Protein AF-A0A954Z445-F1 (afdb_monomer)

pLDDT: mean 82.76, std 15.95, range [41.91, 97.19]

Nearest PDB structures (foldseek):
  8x39-assembly1_B  TM=7.896E-01  e=6.123E-02  Acetivibrio thermocellus DSM 1313
  6kge-assembly2_B  TM=7.307E-01  e=7.851E-02  Clostridium acetobutylicum ATCC 824
  6kgc-assembly1_B  TM=7.458E-01  e=1.462E-01  Clostridium acetobutylicum ATCC 824
  3ul4-assembly1_B  TM=6.859E-01  e=3.713E-01  Acetivibrio thermocellus ATCC 27405

Solvent-accessible surface area (backbone atoms only — not comparable to full-atom values): 4217 Å² total; per-residue (Å²): 96,78,61,98,58,59,46,72,76,88,50,80,85,58,41,63,29,37,33,68,72,78,85,57,55,45,82,71,20,54,59,44,48,54,43,30,53,68,61,85,65,54,52,52,56,35,41,30,16,38,19,64,79,71,76,63,46,45,52,82,79,21,52,63,58,42,52,26,44,54,70,74,103

Mean predicted aligned error: 5.63 Å

Secondary structure (DSSP, 8-state):
--STTTTSSSS-----S-TT-SS--SHHHHHHHHHHHHSSS--HHHHHHH-SS-SSS-SGGGHHHHHHHHHT-

Structure (mmCIF, N/CA/C/O backbone):
data_AF-A0A954Z445-F1
#
_entry.id   AF-A0A954Z445-F1
#
loop_
_atom_site.group_PDB
_atom_site.id
_atom_site.type_symbol
_atom_site.label_atom_id
_atom_site.label_alt_id
_atom_site.label_comp_id
_atom_site.label_asym_id
_atom_site.label_entity_id
_atom_site.label_seq_id
_atom_site.pdbx_PDB_ins_code
_atom_site.Cartn_x
_atom_site.Cartn_y
_atom_site.Cartn_z
_atom_site.occupancy
_atom_site.B_iso_or_equiv
_atom_site.auth_seq_id
_atom_site.auth_comp_id
_atom_site.auth_asym_id
_atom_site.auth_atom_id
_atom_site.pdbx_PDB_model_num
ATOM 1 N N . LYS A 1 1 ? 12.651 3.652 -1.279 1.00 53.16 1 LYS A N 1
ATOM 2 C CA . LYS A 1 1 ? 13.245 4.953 -0.945 1.00 53.16 1 LYS A CA 1
ATOM 3 C C . LYS A 1 1 ? 14.705 5.007 -1.382 1.00 53.16 1 LYS A C 1
ATOM 5 O O . LYS A 1 1 ? 15.594 4.581 -0.658 1.00 53.16 1 LYS A O 1
ATOM 10 N N . VAL A 1 2 ? 14.958 5.502 -2.591 1.00 43.00 2 VAL A N 1
ATOM 11 C CA . VAL A 1 2 ? 16.250 6.113 -2.930 1.00 43.00 2 VAL A CA 1
ATOM 12 C C . VAL A 1 2 ? 15.994 7.615 -2.962 1.00 43.00 2 VAL A C 1
ATOM 14 O O . VAL A 1 2 ? 15.409 8.098 -3.918 1.00 43.00 2 VAL A O 1
ATOM 17 N N . GLU A 1 3 ? 16.392 8.300 -1.886 1.00 42.91 3 GLU A N 1
ATOM 18 C CA . GLU A 1 3 ? 16.246 9.739 -1.574 1.00 42.91 3 GLU A CA 1
ATOM 19 C C . GLU A 1 3 ? 14.996 10.173 -0.758 1.00 42.91 3 GLU A C 1
ATOM 21 O O . GLU A 1 3 ? 13.912 9.596 -0.901 1.00 42.91 3 GLU A O 1
ATOM 26 N N . PRO A 1 4 ? 15.115 11.200 0.120 1.00 41.91 4 PRO A N 1
ATOM 27 C CA . PRO A 1 4 ? 14.001 11.715 0.917 1.00 41.91 4 PRO A CA 1
ATOM 28 C C . PRO A 1 4 ? 13.012 12.455 -0.000 1.00 41.91 4 PRO A C 1
ATOM 30 O O . PRO A 1 4 ? 13.339 13.513 -0.536 1.00 41.91 4 PRO A O 1
ATOM 33 N N . GLY A 1 5 ? 11.815 11.889 -0.194 1.00 47.91 5 GLY A N 1
ATOM 34 C CA . GLY A 1 5 ? 10.761 12.414 -1.084 1.00 47.91 5 GLY A CA 1
ATOM 35 C C . GLY A 1 5 ? 10.557 11.635 -2.394 1.00 47.91 5 GLY A C 1
ATOM 36 O O . GLY A 1 5 ? 9.789 12.060 -3.255 1.00 47.91 5 GLY A O 1
ATOM 37 N N . ALA A 1 6 ? 11.231 10.497 -2.570 1.00 53.41 6 ALA A N 1
ATOM 38 C CA . ALA A 1 6 ? 11.397 9.837 -3.866 1.00 53.41 6 A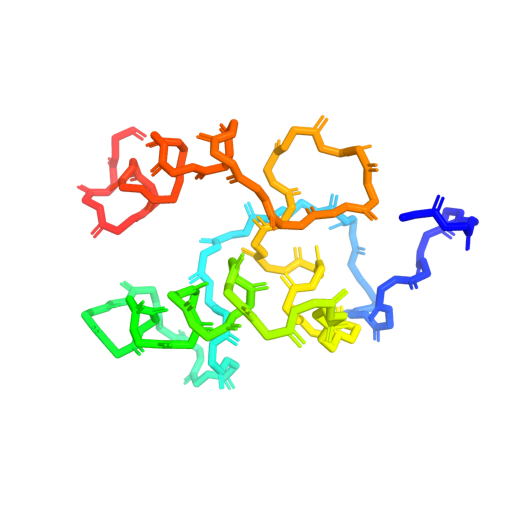LA A CA 1
ATOM 39 C C . ALA A 1 6 ? 10.336 8.804 -4.264 1.00 53.41 6 ALA A C 1
ATOM 41 O O . ALA A 1 6 ? 10.579 7.983 -5.146 1.00 53.41 6 ALA A O 1
ATOM 42 N N . CYS A 1 7 ? 9.163 8.835 -3.651 1.00 56.28 7 CYS A N 1
ATOM 43 C CA . CYS A 1 7 ? 8.026 8.099 -4.178 1.00 56.28 7 CYS A CA 1
ATOM 44 C C . CYS A 1 7 ? 7.168 9.017 -5.107 1.00 56.28 7 CYS A C 1
ATOM 46 O O . CYS A 1 7 ? 6.339 8.557 -5.886 1.00 56.28 7 CYS A O 1
ATOM 48 N N . GLY A 1 8 ? 7.465 10.329 -5.148 1.00 53.03 8 GLY A N 1
ATOM 49 C CA . GLY A 1 8 ? 6.855 11.288 -6.083 1.00 53.03 8 GLY A CA 1
ATOM 50 C C . GLY A 1 8 ? 5.549 11.925 -5.593 1.00 53.03 8 GLY A C 1
ATOM 51 O O . GLY A 1 8 ? 4.989 12.763 -6.294 1.00 53.03 8 GLY A O 1
ATOM 52 N N . CYS A 1 9 ? 5.103 11.600 -4.376 1.00 54.94 9 CYS A N 1
ATOM 53 C CA . CYS A 1 9 ? 3.830 12.062 -3.808 1.00 54.94 9 CYS A CA 1
ATOM 54 C C . CYS A 1 9 ? 3.840 13.466 -3.180 1.00 54.94 9 CYS A C 1
ATOM 56 O O . CYS A 1 9 ? 2.815 13.919 -2.681 1.00 54.94 9 CYS A O 1
ATOM 58 N N . ASN A 1 10 ? 4.966 14.193 -3.204 1.00 52.16 10 ASN A N 1
ATOM 59 C CA . ASN A 1 10 ? 5.107 15.535 -2.602 1.00 52.16 10 ASN A CA 1
ATOM 60 C C . ASN A 1 10 ? 4.721 15.631 -1.103 1.00 52.16 10 ASN A C 1
ATOM 62 O O . ASN A 1 10 ? 4.525 16.729 -0.580 1.00 52.16 10 ASN A O 1
ATOM 66 N N . THR A 1 11 ? 4.652 14.503 -0.399 1.00 51.50 11 THR A N 1
ATOM 67 C CA . THR A 1 11 ? 4.339 14.369 1.030 1.00 51.50 11 THR A CA 1
ATOM 68 C C . THR A 1 11 ? 5.406 13.508 1.719 1.00 51.50 11 THR A C 1
ATOM 70 O O . THR A 1 11 ? 6.207 12.862 1.035 1.00 51.50 11 THR A O 1
ATOM 73 N N . PRO A 1 12 ? 5.494 13.519 3.068 1.00 55.91 12 PRO A N 1
ATOM 74 C CA . PRO A 1 12 ? 6.296 12.539 3.789 1.00 55.91 12 PRO A CA 1
ATOM 75 C C . PRO A 1 12 ? 5.901 11.138 3.333 1.00 55.91 12 PRO A C 1
ATOM 77 O O . PRO A 1 12 ? 4.718 10.831 3.259 1.00 55.91 12 PRO A O 1
ATOM 80 N N . ASP A 1 13 ? 6.907 10.335 3.013 1.00 64.69 13 ASP A N 1
ATOM 81 C CA . ASP A 1 13 ? 6.782 8.992 2.456 1.00 64.69 13 ASP A CA 1
ATOM 82 C C . ASP A 1 13 ? 6.247 8.046 3.553 1.00 64.69 13 ASP A C 1
ATOM 84 O O . ASP A 1 13 ? 7.010 7.320 4.188 1.00 64.69 13 ASP A O 1
ATOM 88 N N . ILE A 1 14 ? 4.959 8.175 3.873 1.00 74.75 14 ILE A N 1
ATOM 89 C CA . ILE A 1 14 ? 4.214 7.379 4.848 1.00 74.75 14 ILE A CA 1
ATOM 90 C C . ILE A 1 14 ? 3.164 6.620 4.050 1.00 74.75 14 ILE A C 1
ATOM 92 O O . ILE A 1 14 ? 2.262 7.244 3.494 1.00 74.75 14 ILE A O 1
ATOM 96 N N . ALA A 1 15 ? 3.283 5.295 4.024 1.00 88.19 15 ALA A N 1
ATOM 97 C CA . ALA A 1 15 ? 2.261 4.439 3.448 1.00 88.19 15 ALA A CA 1
ATOM 98 C C . ALA A 1 15 ? 0.932 4.647 4.187 1.00 88.19 15 ALA A C 1
ATOM 100 O O . ALA A 1 15 ? 0.853 4.507 5.411 1.00 88.19 15 ALA A O 1
ATOM 101 N N . ASP A 1 16 ? -0.095 5.025 3.435 1.00 90.56 16 ASP A N 1
ATOM 102 C CA . ASP A 1 16 ? -1.459 5.262 3.910 1.00 90.56 16 ASP A CA 1
ATOM 103 C C . ASP A 1 16 ? -2.431 4.149 3.486 1.00 90.56 16 ASP A C 1
ATOM 105 O O . ASP A 1 16 ? -3.528 4.067 4.033 1.00 90.56 16 ASP A O 1
ATOM 109 N N . GLY A 1 17 ? -2.018 3.265 2.572 1.00 93.00 17 GLY A N 1
ATOM 110 C CA . GLY A 1 17 ? -2.816 2.161 2.047 1.00 93.00 17 GLY A CA 1
ATOM 111 C C . GLY A 1 17 ? -3.635 2.480 0.793 1.00 93.00 17 GLY A C 1
ATOM 112 O O . GLY A 1 17 ? -4.217 1.549 0.242 1.00 93.00 17 GLY A O 1
ATOM 113 N N . ASP A 1 18 ? -3.658 3.724 0.297 1.00 92.94 18 ASP A N 1
ATOM 114 C CA . ASP A 1 18 ? -4.372 4.117 -0.940 1.00 92.94 18 ASP A CA 1
ATOM 115 C C . ASP A 1 18 ? -3.531 3.783 -2.181 1.00 92.94 18 ASP A C 1
ATOM 117 O O . ASP A 1 18 ? -3.069 4.631 -2.944 1.00 92.94 18 ASP A O 1
ATOM 121 N N . ILE A 1 19 ? -3.234 2.498 -2.344 1.00 92.00 19 ILE A N 1
ATOM 122 C CA . ILE A 1 19 ? -2.259 2.028 -3.328 1.00 92.00 19 ILE A CA 1
ATOM 123 C C . ILE A 1 19 ? -2.784 2.063 -4.768 1.00 92.00 19 ILE A C 1
ATOM 125 O O . ILE A 1 19 ? -2.009 1.903 -5.716 1.00 92.00 19 ILE A O 1
ATOM 129 N N . ASN A 1 20 ? -4.092 2.250 -4.945 1.00 91.50 20 ASN A N 1
ATOM 130 C CA . ASN A 1 20 ? -4.699 2.463 -6.254 1.00 91.50 20 ASN A CA 1
ATOM 131 C C . ASN A 1 20 ? -4.852 3.959 -6.630 1.00 91.50 20 ASN A C 1
ATOM 133 O O . ASN A 1 20 ? -5.232 4.236 -7.771 1.00 91.50 20 ASN A O 1
ATOM 137 N N . GLU A 1 21 ? -4.513 4.879 -5.717 1.00 90.69 21 GLU A N 1
ATOM 138 C CA . GLU A 1 21 ? -4.549 6.342 -5.875 1.00 90.69 21 GLU A CA 1
ATOM 139 C C . GLU A 1 21 ? -5.950 6.921 -6.177 1.00 90.69 21 GLU A C 1
ATOM 141 O O . GLU A 1 21 ? -6.081 7.910 -6.912 1.00 90.69 21 GLU A O 1
ATOM 146 N N . ASP A 1 22 ? -7.019 6.326 -5.633 1.00 91.38 22 ASP A N 1
ATOM 147 C CA . ASP A 1 22 ? -8.395 6.814 -5.822 1.00 91.38 22 ASP A CA 1
ATOM 148 C C . ASP A 1 22 ? -8.918 7.717 -4.695 1.00 91.38 22 ASP A C 1
ATOM 150 O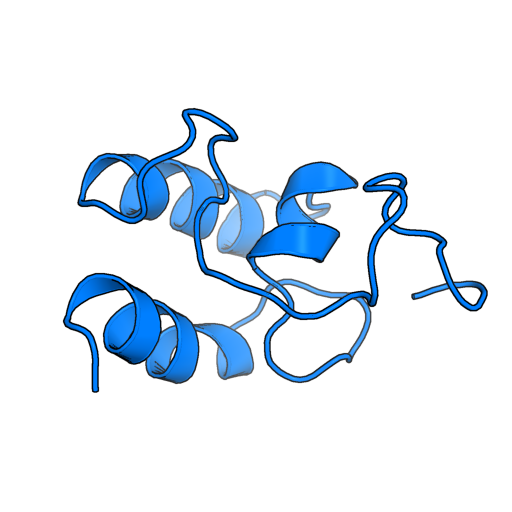 O . ASP A 1 22 ? -10.029 8.259 -4.787 1.00 91.38 22 ASP A O 1
ATOM 154 N N . GLY A 1 23 ? -8.078 7.986 -3.694 1.00 90.56 23 GLY A N 1
ATOM 155 C CA . GLY A 1 23 ? -8.354 8.882 -2.576 1.00 90.56 23 GLY A CA 1
ATOM 156 C C . GLY A 1 23 ? -9.095 8.207 -1.424 1.00 90.56 23 GLY A C 1
ATOM 157 O O . GLY A 1 23 ? -9.523 8.901 -0.494 1.00 90.56 23 GLY A O 1
ATOM 158 N N . LEU A 1 24 ? -9.300 6.890 -1.487 1.00 93.38 24 LEU A N 1
ATOM 159 C CA . LEU A 1 24 ? -9.991 6.099 -0.477 1.00 93.38 24 LEU A CA 1
ATOM 160 C C . LEU A 1 24 ? -9.189 4.837 -0.175 1.00 93.38 24 LEU A C 1
ATOM 162 O O . LEU A 1 24 ? -8.868 4.081 -1.076 1.00 93.38 24 LEU A O 1
ATOM 166 N N . VAL A 1 25 ? -8.970 4.572 1.113 1.00 94.50 25 VAL A N 1
ATOM 167 C CA . VAL A 1 25 ? -8.383 3.312 1.581 1.00 94.50 25 VAL A CA 1
ATOM 168 C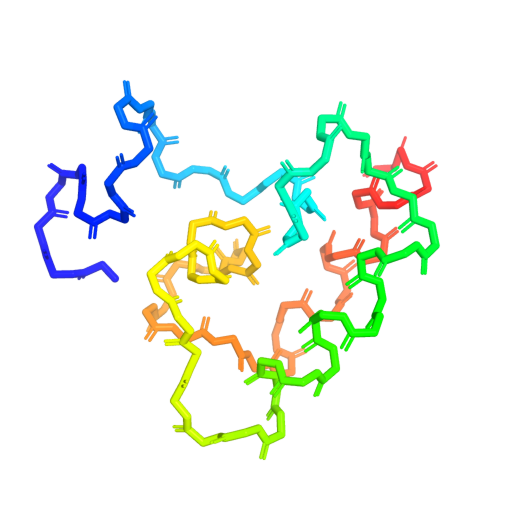 C . VAL A 1 25 ? -9.512 2.292 1.753 1.00 94.50 25 VAL A C 1
ATOM 170 O O . VAL A 1 25 ? -10.246 2.324 2.747 1.00 94.50 25 VAL A O 1
ATOM 173 N N . ASP A 1 26 ? -9.716 1.427 0.759 1.00 94.75 26 ASP A N 1
ATOM 174 C CA . ASP A 1 26 ? -10.795 0.441 0.728 1.00 94.75 26 ASP A CA 1
ATOM 175 C C . ASP A 1 26 ? -10.438 -0.886 0.022 1.00 94.75 26 ASP A C 1
ATOM 177 O O . ASP A 1 26 ? -9.299 -1.198 -0.314 1.00 94.75 26 ASP A O 1
ATOM 181 N N . GLY A 1 27 ? -11.436 -1.755 -0.168 1.00 94.62 27 GLY A N 1
ATOM 182 C CA . GLY A 1 27 ? -11.226 -3.085 -0.746 1.00 94.62 27 GLY A CA 1
ATOM 183 C C . GLY A 1 27 ? -10.616 -3.099 -2.156 1.00 94.62 27 GLY A C 1
ATOM 184 O O . GLY A 1 27 ? -10.129 -4.147 -2.584 1.00 94.62 27 GLY A O 1
ATOM 185 N N . ARG A 1 28 ? -10.627 -1.977 -2.884 1.00 94.75 28 ARG A N 1
ATOM 186 C CA . ARG A 1 28 ? -9.998 -1.839 -4.206 1.00 94.75 28 ARG A CA 1
ATOM 187 C C . ARG A 1 28 ? -8.471 -1.812 -4.111 1.00 94.75 28 ARG A C 1
ATOM 189 O O . ARG A 1 28 ? -7.810 -2.340 -5.009 1.00 94.75 28 ARG A O 1
ATOM 196 N N . ASP A 1 29 ? -7.920 -1.357 -2.987 1.00 95.62 29 ASP A N 1
ATOM 197 C CA . ASP A 1 29 ? -6.475 -1.344 -2.741 1.00 95.62 29 ASP A CA 1
ATOM 198 C C . ASP A 1 29 ? -5.889 -2.742 -2.570 1.00 95.62 29 ASP A C 1
ATOM 200 O O . ASP A 1 29 ? -4.725 -2.977 -2.889 1.00 95.62 29 ASP A O 1
ATOM 204 N N . ILE A 1 30 ? -6.701 -3.719 -2.153 1.00 95.88 30 ILE A N 1
ATOM 205 C CA . ILE A 1 30 ? -6.255 -5.106 -1.957 1.00 95.88 30 ILE A CA 1
ATOM 206 C C . ILE A 1 30 ? -5.694 -5.692 -3.258 1.00 95.88 30 ILE A C 1
ATOM 208 O O . ILE A 1 30 ? -4.658 -6.359 -3.247 1.00 95.88 30 ILE A O 1
ATOM 212 N N . GLN A 1 31 ? -6.359 -5.456 -4.393 1.00 93.00 31 GLN A N 1
ATOM 213 C CA . GLN A 1 31 ? -5.921 -6.014 -5.675 1.00 93.00 31 GLN A CA 1
ATOM 214 C C . GLN A 1 31 ? -4.633 -5.348 -6.170 1.00 93.00 31 GLN A C 1
ATOM 216 O O . GLN A 1 31 ? -3.752 -6.026 -6.712 1.00 93.00 31 GLN A O 1
ATOM 221 N N . ALA A 1 32 ? -4.513 -4.034 -5.988 1.00 92.69 32 ALA A N 1
ATOM 222 C CA . ALA A 1 32 ? -3.317 -3.288 -6.355 1.00 92.69 32 ALA A CA 1
ATOM 223 C C . ALA A 1 32 ? -2.127 -3.678 -5.453 1.00 92.69 32 ALA A C 1
ATOM 225 O O . ALA A 1 32 ? -1.048 -3.978 -5.968 1.00 92.69 32 ALA A O 1
ATOM 226 N N . PHE A 1 33 ? -2.353 -3.853 -4.149 1.00 94.50 33 PHE A N 1
ATOM 227 C CA . PHE A 1 33 ? -1.371 -4.380 -3.199 1.00 94.50 33 PHE A CA 1
ATOM 228 C C . PHE A 1 33 ? -0.919 -5.806 -3.542 1.00 94.50 33 PHE A C 1
ATOM 230 O O . PHE A 1 33 ? 0.275 -6.074 -3.648 1.00 94.50 33 PHE A O 1
ATOM 237 N N . ALA A 1 34 ? -1.848 -6.724 -3.828 1.00 94.25 34 ALA A N 1
ATOM 238 C CA . ALA A 1 34 ? -1.511 -8.087 -4.250 1.00 94.25 34 ALA A CA 1
ATOM 239 C C . ALA A 1 34 ? -0.697 -8.120 -5.558 1.00 94.25 34 ALA A C 1
ATOM 241 O O . ALA A 1 34 ? 0.176 -8.974 -5.743 1.00 94.25 34 ALA A O 1
ATOM 242 N N . THR A 1 35 ? -0.961 -7.176 -6.462 1.00 92.94 35 THR A N 1
ATOM 243 C CA . THR A 1 35 ? -0.186 -7.017 -7.699 1.00 92.94 35 THR A CA 1
ATOM 244 C C . THR A 1 35 ? 1.225 -6.515 -7.397 1.00 92.94 35 THR A C 1
ATOM 246 O O . THR A 1 35 ? 2.181 -7.057 -7.946 1.00 92.94 35 THR A O 1
ATOM 249 N N . ALA A 1 36 ? 1.380 -5.545 -6.492 1.00 92.06 36 ALA A N 1
ATOM 250 C CA . ALA A 1 36 ? 2.682 -5.046 -6.047 1.00 92.06 36 ALA A CA 1
ATOM 251 C C . ALA A 1 36 ? 3.527 -6.143 -5.369 1.00 92.06 36 ALA A C 1
ATOM 253 O O . ALA A 1 36 ? 4.698 -6.304 -5.712 1.00 92.06 36 ALA A O 1
ATOM 254 N N . LEU A 1 37 ? 2.903 -6.961 -4.514 1.00 92.62 37 LEU A N 1
ATOM 255 C CA . LEU A 1 37 ? 3.530 -8.099 -3.828 1.00 92.62 37 LEU A CA 1
ATOM 256 C C . LEU A 1 37 ? 4.060 -9.181 -4.780 1.00 92.62 37 LEU A C 1
ATOM 258 O O . LEU A 1 37 ? 5.060 -9.836 -4.497 1.00 92.62 37 LEU A O 1
ATOM 262 N N . THR A 1 38 ? 3.361 -9.428 -5.891 1.00 91.62 38 THR A N 1
ATOM 263 C CA . THR A 1 38 ? 3.639 -10.577 -6.777 1.00 91.62 38 THR A CA 1
ATOM 264 C C . THR A 1 38 ? 4.282 -10.192 -8.111 1.00 91.62 38 THR A C 1
ATOM 266 O O . THR A 1 38 ? 4.874 -11.044 -8.774 1.00 91.62 38 THR A O 1
ATOM 269 N N . GLY A 1 39 ? 4.205 -8.918 -8.506 1.00 81.00 39 GLY A N 1
ATOM 270 C CA . GLY A 1 39 ? 4.624 -8.405 -9.814 1.00 81.00 39 GLY A CA 1
ATOM 271 C C . GLY A 1 39 ? 6.131 -8.189 -9.993 1.00 81.00 39 GLY A C 1
ATOM 272 O O . GLY A 1 39 ? 6.564 -7.814 -11.080 1.00 81.00 39 GLY A O 1
ATOM 273 N N . GLY A 1 40 ? 6.945 -8.417 -8.958 1.00 71.31 40 GLY A N 1
ATOM 274 C CA . GLY A 1 40 ? 8.414 -8.369 -9.007 1.00 71.31 40 GLY A CA 1
ATOM 275 C C . GLY A 1 40 ? 9.036 -6.967 -8.989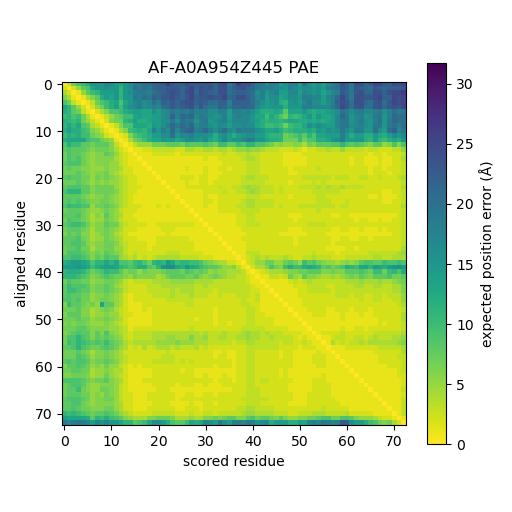 1.00 71.31 40 GLY A C 1
ATOM 276 O O . GLY A 1 40 ? 10.168 -6.812 -8.536 1.00 71.31 40 GLY A O 1
ATOM 277 N N . SER A 1 41 ? 8.330 -5.930 -9.447 1.00 77.75 41 SER A N 1
ATOM 278 C CA . SER A 1 41 ? 8.740 -4.529 -9.279 1.00 77.75 41 SER A CA 1
ATOM 279 C C . SER A 1 41 ? 7.511 -3.629 -9.111 1.00 77.75 41 SER A C 1
ATOM 281 O O . SER A 1 41 ? 6.820 -3.370 -10.100 1.00 77.75 41 SER A O 1
ATOM 283 N N . PRO A 1 42 ? 7.207 -3.172 -7.884 1.00 77.69 42 PRO A N 1
ATOM 284 C CA . PRO A 1 42 ? 6.108 -2.243 -7.647 1.00 77.69 42 PRO A CA 1
ATOM 285 C C . PRO A 1 42 ? 6.342 -0.905 -8.365 1.00 77.69 42 PRO A C 1
ATOM 287 O O . PRO A 1 42 ? 7.480 -0.475 -8.571 1.00 77.69 42 PRO A O 1
ATOM 290 N N . SER A 1 43 ? 5.254 -0.242 -8.764 1.00 81.94 43 SER A N 1
ATOM 291 C CA . SER A 1 43 ? 5.315 1.134 -9.266 1.00 81.94 43 SER A CA 1
ATOM 292 C C . SER A 1 43 ? 5.769 2.094 -8.157 1.00 81.94 43 SER A C 1
ATOM 294 O O . SER A 1 43 ? 5.726 1.760 -6.974 1.00 81.94 43 SER A O 1
ATOM 296 N N . ALA A 1 44 ? 6.173 3.314 -8.524 1.00 80.31 44 ALA A N 1
ATOM 297 C CA . ALA A 1 44 ? 6.509 4.343 -7.537 1.00 80.31 44 ALA A CA 1
ATOM 298 C C . ALA A 1 44 ? 5.327 4.652 -6.597 1.00 80.31 44 ALA A C 1
ATOM 300 O O . ALA A 1 44 ? 5.530 4.736 -5.391 1.00 80.31 44 ALA A O 1
ATOM 301 N N . ALA A 1 45 ? 4.104 4.719 -7.136 1.00 79.69 45 ALA A N 1
ATOM 302 C CA . ALA A 1 45 ? 2.878 4.867 -6.352 1.00 79.69 45 ALA A CA 1
ATOM 303 C C . ALA A 1 45 ? 2.668 3.691 -5.388 1.00 79.69 45 ALA A C 1
ATOM 305 O O . ALA A 1 45 ? 2.409 3.888 -4.204 1.00 79.69 45 ALA A O 1
ATOM 306 N N . ALA A 1 46 ? 2.880 2.457 -5.857 1.00 85.44 46 ALA A N 1
ATOM 307 C CA . ALA A 1 46 ? 2.762 1.287 -4.999 1.00 85.44 46 ALA A CA 1
ATOM 308 C C . ALA A 1 46 ? 3.777 1.298 -3.846 1.00 85.44 46 ALA A C 1
ATOM 310 O O . ALA A 1 46 ? 3.442 0.903 -2.735 1.00 85.44 46 ALA A O 1
ATOM 311 N N . LEU A 1 47 ? 4.992 1.795 -4.089 1.00 86.19 47 LEU A N 1
ATOM 312 C CA . LEU A 1 47 ? 5.983 2.009 -3.034 1.00 86.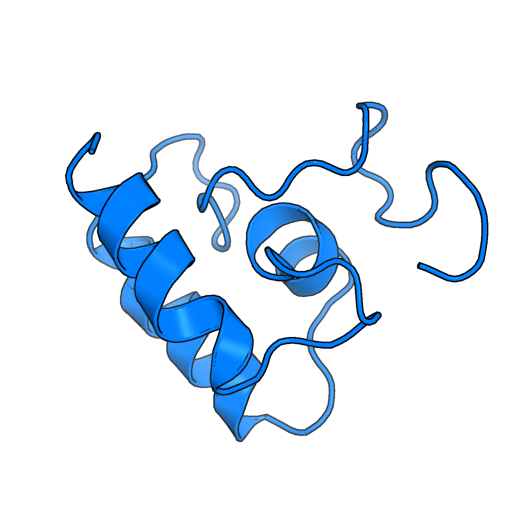19 47 LEU A CA 1
ATOM 313 C C . LEU A 1 47 ? 5.586 3.147 -2.083 1.00 86.19 47 LEU A C 1
ATOM 315 O O . LEU A 1 47 ? 5.801 3.013 -0.890 1.00 86.19 47 LEU A O 1
ATOM 319 N N . CYS A 1 48 ? 4.992 4.243 -2.562 1.00 86.12 48 CYS A N 1
ATOM 320 C CA . CYS A 1 48 ? 4.521 5.316 -1.676 1.00 86.12 48 CYS A CA 1
ATOM 321 C C . CYS A 1 48 ? 3.480 4.833 -0.674 1.00 86.12 48 CYS A C 1
ATOM 323 O O . CYS A 1 48 ? 3.567 5.123 0.514 1.00 86.12 48 CYS A O 1
ATOM 325 N N . HIS A 1 49 ? 2.471 4.139 -1.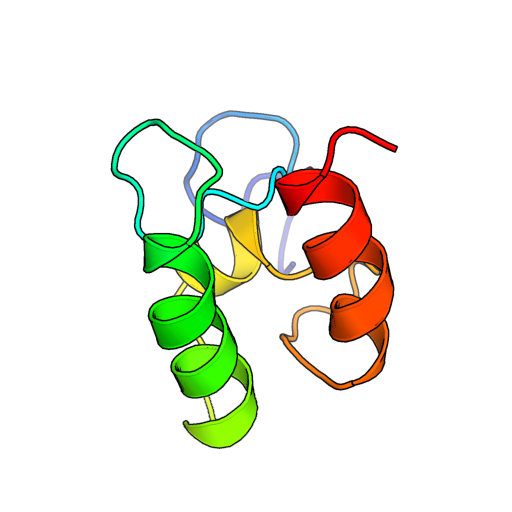194 1.00 89.19 49 HIS A N 1
ATOM 326 C CA . HIS A 1 49 ? 1.237 3.858 -0.475 1.00 89.19 49 HIS A CA 1
ATOM 327 C C . HIS A 1 49 ? 1.234 2.465 0.167 1.00 89.19 49 HIS A C 1
ATOM 329 O O . HIS A 1 49 ? 0.390 2.194 1.017 1.00 89.19 49 HIS A O 1
ATOM 335 N N . GLY A 1 50 ? 2.170 1.589 -0.222 1.00 90.94 50 GLY A N 1
ATOM 336 C CA . GLY A 1 50 ? 2.217 0.183 0.187 1.00 90.94 50 GLY A CA 1
ATOM 337 C C . GLY A 1 50 ? 3.516 -0.303 0.842 1.00 90.94 50 GLY A C 1
ATOM 338 O O . GLY A 1 50 ? 3.513 -1.437 1.306 1.00 90.94 50 GLY A O 1
ATOM 339 N N . ASP A 1 51 ? 4.594 0.494 0.892 1.00 89.88 51 ASP A N 1
ATOM 340 C CA . ASP A 1 51 ? 5.842 0.183 1.632 1.00 89.88 51 ASP A CA 1
ATOM 341 C C . ASP A 1 51 ? 5.723 0.716 3.072 1.00 89.88 51 ASP A C 1
ATOM 343 O O . ASP A 1 51 ? 6.122 1.844 3.392 1.00 89.88 51 ASP A O 1
ATOM 347 N N . PHE A 1 52 ? 5.087 -0.070 3.937 1.00 90.88 52 PHE A N 1
ATOM 348 C CA . PHE A 1 52 ? 4.781 0.302 5.317 1.00 90.88 52 PHE A CA 1
ATOM 349 C C . PHE A 1 52 ? 5.986 0.164 6.250 1.00 90.88 52 PHE A C 1
ATOM 351 O O . PHE A 1 52 ? 6.038 0.847 7.281 1.00 90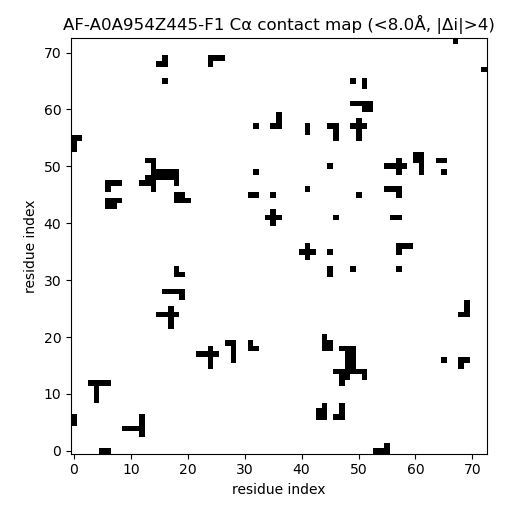.88 52 PHE A O 1
ATOM 358 N N . ASP A 1 53 ? 6.956 -0.688 5.919 1.00 88.38 53 ASP A N 1
ATOM 359 C CA . ASP A 1 53 ? 8.155 -0.905 6.733 1.00 88.38 53 ASP A CA 1
ATOM 360 C C . ASP A 1 53 ? 9.389 -0.094 6.278 1.00 88.38 53 ASP A C 1
ATOM 362 O O . ASP A 1 53 ? 10.411 -0.054 6.977 1.00 88.38 53 ASP A O 1
ATOM 366 N N . ASN A 1 54 ? 9.248 0.667 5.187 1.00 83.50 54 ASN A N 1
ATOM 367 C CA . ASN A 1 54 ? 10.242 1.559 4.591 1.00 83.50 54 ASN A CA 1
ATOM 368 C C . ASN A 1 54 ? 11.485 0.845 4.033 1.00 83.50 54 ASN A C 1
ATOM 370 O O . ASN A 1 54 ? 12.581 1.424 4.047 1.00 83.50 54 ASN A O 1
ATOM 374 N N . GLN A 1 55 ? 11.346 -0.382 3.528 1.00 81.56 55 GLN A N 1
ATOM 375 C CA . GLN A 1 55 ? 12.456 -1.167 2.971 1.00 81.56 55 GLN A CA 1
ATOM 376 C C . GLN A 1 55 ? 12.625 -1.040 1.451 1.00 81.56 55 GLN A C 1
ATOM 378 O O . GLN A 1 55 ? 13.434 -1.760 0.861 1.00 81.56 55 GLN A O 1
ATOM 383 N N . ASN A 1 56 ? 11.961 -0.074 0.803 1.00 80.38 56 ASN A N 1
ATOM 384 C CA . ASN A 1 56 ? 12.012 0.123 -0.651 1.00 80.38 56 ASN A CA 1
ATOM 385 C C . ASN A 1 56 ? 11.467 -1.089 -1.426 1.00 80.38 56 ASN A C 1
ATOM 387 O O . ASN A 1 56 ? 11.993 -1.445 -2.485 1.00 80.38 56 ASN A O 1
ATOM 391 N N . GLY A 1 57 ? 10.425 -1.712 -0.886 1.00 85.69 57 GLY A N 1
ATOM 392 C CA . GLY A 1 57 ? 9.747 -2.867 -1.453 1.00 85.69 57 GLY A CA 1
ATOM 393 C C . GLY A 1 57 ? 8.300 -2.922 -0.983 1.00 85.69 57 GLY A C 1
ATOM 394 O O . GLY A 1 57 ? 7.924 -2.212 -0.064 1.00 85.69 57 GLY A O 1
ATOM 395 N N . VAL A 1 58 ? 7.499 -3.742 -1.661 1.00 90.12 58 VAL A N 1
ATOM 396 C CA . VAL A 1 58 ? 6.210 -4.195 -1.137 1.00 90.12 58 VAL A CA 1
ATOM 397 C C . VAL A 1 58 ? 6.324 -5.703 -0.995 1.00 90.12 58 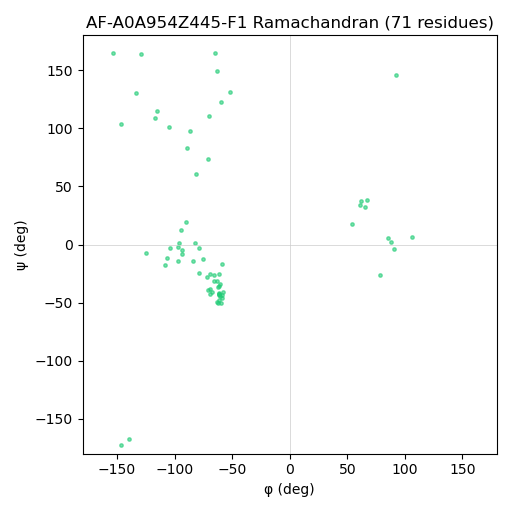VAL A C 1
ATOM 399 O O . VAL A 1 58 ? 6.421 -6.412 -2.003 1.00 90.12 58 VAL A O 1
ATOM 402 N N . ASP A 1 59 ? 6.382 -6.188 0.238 1.00 92.06 59 ASP A N 1
ATOM 403 C CA . ASP A 1 59 ? 6.566 -7.597 0.560 1.00 92.06 59 ASP A CA 1
ATOM 404 C C . ASP A 1 59 ? 5.688 -8.062 1.739 1.00 92.06 59 ASP A C 1
ATOM 406 O O . ASP A 1 59 ? 4.709 -7.430 2.139 1.00 92.06 59 ASP A O 1
ATOM 410 N N . ASN A 1 60 ? 5.972 -9.254 2.264 1.00 95.31 60 ASN A N 1
ATOM 411 C CA . ASN A 1 60 ? 5.165 -9.850 3.324 1.00 95.31 60 ASN A CA 1
ATOM 412 C C . ASN A 1 60 ? 5.130 -9.021 4.620 1.00 95.31 60 ASN A C 1
ATOM 414 O O . ASN A 1 60 ? 4.175 -9.173 5.389 1.00 95.31 60 ASN A O 1
ATOM 418 N N . ALA A 1 61 ? 6.142 -8.193 4.887 1.00 94.50 61 ALA A N 1
ATOM 419 C CA . ALA A 1 61 ? 6.180 -7.309 6.047 1.00 94.50 61 ALA A CA 1
ATOM 420 C C . ALA A 1 61 ? 5.093 -6.221 5.981 1.00 94.50 61 ALA A C 1
ATOM 422 O O . ALA A 1 61 ? 4.583 -5.806 7.024 1.00 94.50 61 ALA A O 1
ATOM 423 N N . ASP A 1 62 ? 4.654 -5.854 4.776 1.00 94.06 62 ASP A N 1
ATOM 424 C CA . ASP A 1 62 ? 3.661 -4.805 4.539 1.00 94.06 62 ASP A CA 1
ATOM 425 C C . ASP A 1 62 ? 2.210 -5.290 4.677 1.00 94.06 62 ASP A C 1
ATOM 427 O O . ASP A 1 62 ? 1.285 -4.489 4.799 1.00 94.06 62 ASP A O 1
ATOM 431 N N . ILE A 1 63 ? 1.973 -6.608 4.696 1.00 96.12 63 ILE A N 1
ATOM 432 C CA . ILE A 1 63 ? 0.614 -7.179 4.698 1.00 96.12 63 ILE A CA 1
ATOM 433 C C . ILE A 1 63 ? -0.172 -6.769 5.948 1.00 96.12 63 ILE A C 1
ATOM 435 O O . ILE A 1 63 ? -1.321 -6.338 5.857 1.00 96.12 63 ILE A O 1
ATOM 439 N N . ALA A 1 64 ? 0.417 -6.946 7.131 1.00 97.19 64 ALA A N 1
ATOM 440 C CA . ALA A 1 64 ? -0.252 -6.630 8.390 1.00 97.19 64 ALA A CA 1
ATOM 441 C C . ALA A 1 64 ? -0.580 -5.129 8.531 1.00 97.19 64 ALA A C 1
ATOM 443 O O . ALA A 1 64 ? -1.735 -4.814 8.825 1.00 97.19 64 ALA A O 1
ATOM 444 N N . PRO A 1 65 ? 0.365 -4.196 8.304 1.00 95.44 65 PRO A N 1
ATOM 445 C CA . PRO A 1 65 ? 0.049 -2.772 8.348 1.00 95.44 65 PRO A CA 1
ATOM 446 C C . PRO A 1 65 ? -0.916 -2.328 7.233 1.00 95.44 65 PRO A C 1
ATOM 448 O O . PRO A 1 65 ? -1.776 -1.496 7.510 1.00 95.44 65 PRO A O 1
ATOM 451 N N . MET A 1 66 ? -0.897 -2.946 6.045 1.00 95.81 66 MET A N 1
ATOM 452 C CA . MET A 1 66 ? -1.914 -2.703 5.010 1.00 95.81 66 MET A CA 1
ATOM 453 C C . MET A 1 66 ? -3.326 -3.082 5.485 1.00 95.81 66 MET A C 1
ATOM 455 O O . MET A 1 66 ? -4.285 -2.334 5.298 1.00 95.81 66 MET A O 1
ATOM 459 N N . ILE A 1 67 ? -3.474 -4.230 6.155 1.00 96.50 67 ILE A N 1
ATOM 460 C CA . ILE A 1 67 ? -4.760 -4.630 6.746 1.00 96.50 67 ILE A CA 1
ATOM 461 C C . ILE A 1 67 ? -5.208 -3.617 7.803 1.00 96.50 67 ILE A C 1
ATOM 463 O O . ILE A 1 67 ? -6.386 -3.266 7.832 1.00 96.50 67 ILE A O 1
ATOM 4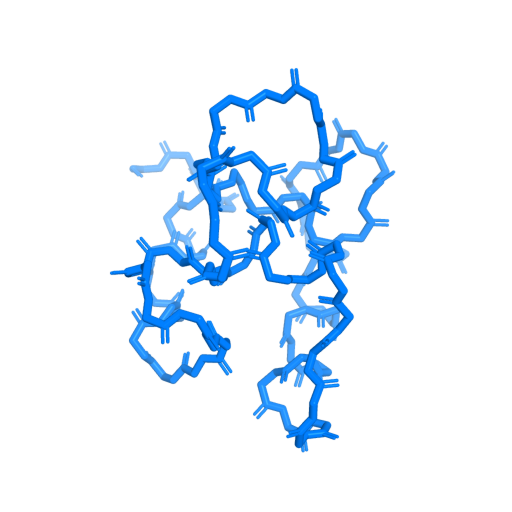67 N N . ASN A 1 68 ? -4.291 -3.136 8.645 1.00 96.12 68 ASN A N 1
ATOM 468 C CA . ASN A 1 68 ? -4.594 -2.122 9.654 1.00 96.12 68 ASN A CA 1
ATOM 469 C C . ASN A 1 68 ? -5.089 -0.814 9.020 1.00 96.12 68 ASN A C 1
ATOM 471 O O . ASN A 1 68 ? -6.099 -0.276 9.476 1.00 96.12 68 ASN A O 1
ATOM 475 N N . ALA A 1 69 ? -4.456 -0.365 7.931 1.00 94.38 69 ALA A N 1
ATOM 476 C CA . ALA A 1 69 ? -4.890 0.806 7.169 1.00 94.38 69 ALA A CA 1
ATOM 477 C C . ALA A 1 69 ? -6.324 0.640 6.628 1.00 94.38 69 ALA A C 1
ATOM 479 O O . ALA A 1 69 ? -7.164 1.516 6.831 1.00 94.38 69 ALA A O 1
ATOM 480 N N . LEU A 1 70 ? -6.644 -0.524 6.049 1.00 95.19 70 LEU A N 1
ATOM 481 C CA . LEU A 1 70 ? -7.977 -0.840 5.511 1.00 95.19 70 LEU A CA 1
ATOM 482 C C . LEU A 1 70 ? -9.095 -0.858 6.561 1.00 95.19 70 LEU A C 1
ATOM 484 O O . LEU A 1 70 ? -10.250 -0.578 6.241 1.00 95.19 70 LEU A O 1
ATOM 488 N N . ILE A 1 71 ? -8.781 -1.238 7.800 1.00 94.81 71 ILE A N 1
ATOM 489 C CA . ILE A 1 71 ? -9.778 -1.373 8.876 1.00 94.81 71 ILE A CA 1
ATOM 490 C C . ILE A 1 71 ? -9.741 -0.223 9.891 1.00 94.81 71 ILE A C 1
ATOM 492 O O . ILE A 1 71 ? -10.567 -0.209 10.804 1.00 94.81 71 ILE A O 1
ATOM 496 N N . GLY A 1 72 ? -8.806 0.721 9.748 1.00 86.50 72 GLY A N 1
ATOM 497 C CA . GLY A 1 72 ? -8.634 1.868 10.642 1.00 86.50 72 GLY A CA 1
ATOM 498 C C . GLY A 1 72 ? -8.162 1.514 12.059 1.00 86.50 72 GLY A C 1
ATOM 499 O O . GLY A 1 72 ? -8.664 2.114 13.012 1.00 86.50 72 GLY A O 1
ATOM 500 N N . ASN A 1 73 ? -7.251 0.538 12.204 1.00 65.69 73 ASN A N 1
ATOM 501 C CA . ASN A 1 73 ? -6.648 0.125 13.490 1.00 65.69 73 ASN A CA 1
ATOM 502 C C . ASN A 1 73 ? -5.197 0.580 13.662 1.00 65.69 73 ASN A C 1
ATOM 504 O O . ASN A 1 73 ? -4.459 0.606 12.656 1.00 65.69 73 ASN A O 1
#

Sequence (73 aa):
KVEPGACGCNTPDIADGDINEDGLVDGRDIQAFATALTGGSPSAAALCHGDFDNQNGVDNADIAPMINALIGN

Foldseek 3Di:
DPDQCPLVPNDGLAALLVLVPPPDNEPVSVVLLVCQAPVVHRRSSCSSNQVHVNPNGRYPVRVVVSVCSHVVD

Radius of gyration: 10.86 Å; Cα contacts (8 Å, |Δi|>4): 107; chains: 1; bounding box: 28×26×23 Å